Protein AF-A0A7J8RG94-F1 (afdb_monomer_lite)

Sequence (55 aa):
MEIQHFSHHHPLVFIQDHSVASKAALCLGCEKPVEGWSHGCNQCEFYLHKGCAEL

Radius of gyration: 10.19 Å; chains: 1; bounding box: 21×19×26 Å

Organism: Gossypium davidsonii (NCBI:txid34287)

pLDDT: mean 70.93, std 12.4, range [44.72, 86.69]

InterPro domains:
  IPR004146 DC1 [PF03107] (6-53)
  IPR046349 C1-like domain superfamily [SSF57889] (2-54)

Structure (mmCIF, N/CA/C/O backbone):
data_AF-A0A7J8RG94-F1
#
_entry.id   AF-A0A7J8RG94-F1
#
loop_
_atom_site.group_PDB
_atom_site.id
_atom_site.type_symbol
_atom_site.label_atom_id
_atom_site.label_alt_id
_atom_site.label_comp_id
_atom_site.label_asym_id
_atom_site.label_entity_id
_atom_site.label_seq_id
_atom_site.pdbx_PDB_ins_code
_atom_site.Cartn_x
_atom_site.Cartn_y
_atom_site.Cartn_z
_atom_site.occupancy
_atom_site.B_iso_or_equiv
_atom_site.auth_seq_id
_atom_site.auth_comp_id
_atom_site.auth_asym_id
_atom_site.auth_atom_id
_atom_site.pdbx_PDB_model_num
ATOM 1 N N . MET A 1 1 ? 4.882 -9.580 11.621 1.00 44.72 1 MET A N 1
ATOM 2 C CA . MET A 1 1 ? 4.112 -8.465 12.206 1.00 44.72 1 MET A CA 1
ATOM 3 C C . MET A 1 1 ? 2.986 -8.189 11.234 1.00 44.72 1 MET A C 1
ATOM 5 O O . MET A 1 1 ? 3.275 -7.913 10.077 1.00 44.72 1 MET A O 1
ATOM 9 N N . GLU A 1 2 ? 1.744 -8.401 11.655 1.00 44.72 2 GLU A N 1
ATOM 10 C CA . GLU A 1 2 ? 0.553 -8.326 10.802 1.00 44.72 2 GLU A CA 1
ATOM 11 C C . GLU A 1 2 ? -0.256 -7.106 11.242 1.00 44.72 2 GLU A C 1
ATOM 13 O O . GLU A 1 2 ? -0.630 -7.006 12.409 1.00 44.72 2 GLU A O 1
ATOM 18 N N . ILE A 1 3 ? -0.464 -6.148 10.334 1.00 53.03 3 ILE A N 1
ATOM 19 C CA . ILE A 1 3 ? -1.237 -4.935 10.615 1.00 53.03 3 ILE A CA 1
ATOM 20 C C . ILE A 1 3 ? -2.677 -5.200 10.180 1.00 53.03 3 ILE A C 1
ATOM 22 O O . ILE A 1 3 ? -2.954 -5.441 9.004 1.00 53.03 3 ILE A O 1
ATOM 26 N N . GLN A 1 4 ? -3.588 -5.185 11.148 1.00 50.91 4 GLN A N 1
ATOM 27 C CA . GLN A 1 4 ? -5.021 -5.317 10.922 1.00 50.91 4 GLN A CA 1
ATOM 28 C C . GLN A 1 4 ? -5.572 -3.913 10.647 1.00 50.91 4 GLN A C 1
ATOM 30 O O . GLN A 1 4 ? -5.721 -3.105 11.562 1.00 50.91 4 GLN A O 1
ATOM 35 N N . HIS A 1 5 ? -5.775 -3.578 9.372 1.00 54.06 5 HIS A N 1
ATOM 36 C CA . HIS A 1 5 ? -6.284 -2.262 8.977 1.00 54.06 5 HIS A CA 1
ATOM 37 C C . HIS A 1 5 ? -7.770 -2.169 9.336 1.00 54.06 5 HIS A C 1
ATOM 39 O O . HIS A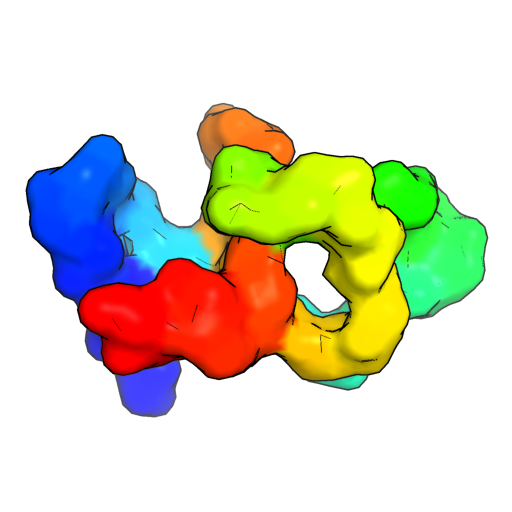 1 5 ? -8.568 -2.980 8.875 1.00 54.06 5 HIS A O 1
ATOM 45 N N . PHE A 1 6 ? -8.158 -1.179 10.145 1.00 52.91 6 PHE A N 1
ATOM 46 C CA . PHE A 1 6 ? -9.532 -1.010 10.651 1.00 52.91 6 PHE A CA 1
ATOM 47 C C . PHE A 1 6 ? -10.602 -0.865 9.548 1.00 52.91 6 PHE A C 1
ATOM 49 O O . PHE A 1 6 ? -11.781 -1.086 9.811 1.00 52.91 6 PHE A O 1
ATOM 56 N N . SER A 1 7 ? -10.201 -0.530 8.317 1.00 54.91 7 SER A N 1
ATOM 57 C CA . SER A 1 7 ? -11.095 -0.387 7.158 1.00 54.91 7 SER A CA 1
ATOM 58 C C . SER A 1 7 ? -11.214 -1.643 6.288 1.00 54.91 7 SER A C 1
ATOM 60 O O . SER A 1 7 ? -11.993 -1.649 5.336 1.00 54.91 7 SER A O 1
ATOM 62 N N . HIS A 1 8 ? -10.458 -2.711 6.568 1.00 59.91 8 HIS A N 1
ATOM 63 C CA . HIS A 1 8 ? -10.417 -3.879 5.695 1.00 59.91 8 HIS A CA 1
ATOM 64 C C . HIS A 1 8 ? -10.264 -5.185 6.483 1.00 59.91 8 HIS A C 1
ATOM 66 O O . HIS A 1 8 ? -9.260 -5.419 7.147 1.00 59.91 8 HIS A O 1
ATOM 72 N N . HIS A 1 9 ? -11.261 -6.069 6.378 1.00 62.94 9 HIS A N 1
ATOM 73 C CA . HIS A 1 9 ? -11.365 -7.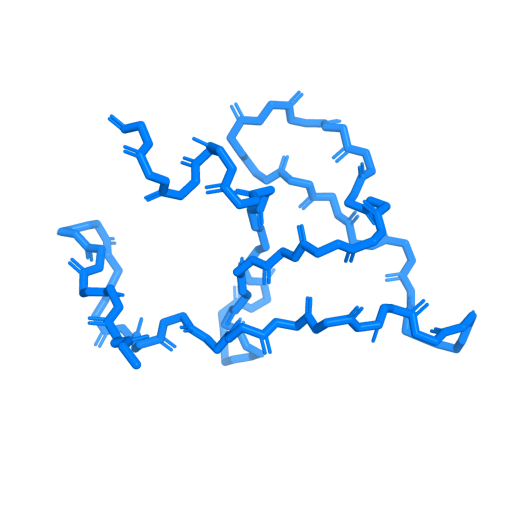301 7.177 1.00 62.94 9 HIS A CA 1
ATOM 74 C C . HIS A 1 9 ? -10.304 -8.367 6.833 1.00 62.94 9 HIS A C 1
ATOM 76 O O . HIS A 1 9 ? -10.229 -9.402 7.491 1.00 62.94 9 HIS A O 1
ATOM 82 N N . HIS A 1 10 ? -9.483 -8.134 5.807 1.00 69.44 10 HIS A N 1
ATOM 83 C CA . HIS A 1 10 ? -8.428 -9.056 5.400 1.00 69.44 10 HIS A CA 1
ATOM 84 C C . HIS A 1 10 ? -7.048 -8.542 5.817 1.00 69.44 10 HIS A C 1
ATOM 86 O O . HIS A 1 10 ? -6.752 -7.363 5.588 1.00 69.44 10 HIS A O 1
ATOM 92 N N . PRO A 1 11 ? -6.177 -9.418 6.352 1.00 66.75 11 PRO A N 1
ATOM 93 C CA . PRO A 1 11 ? -4.804 -9.057 6.664 1.00 66.75 11 PRO A CA 1
ATOM 94 C C . PRO A 1 11 ? -4.081 -8.635 5.385 1.00 66.75 11 PRO A C 1
ATOM 96 O O . PRO A 1 11 ? -4.094 -9.342 4.372 1.00 66.75 11 PRO A O 1
ATOM 99 N N . LEU A 1 12 ? -3.458 -7.460 5.432 1.00 73.62 12 LEU A N 1
ATOM 100 C CA . LEU A 1 12 ? -2.588 -7.005 4.360 1.00 73.62 12 LEU A CA 1
ATOM 101 C C . LEU A 1 12 ? -1.290 -7.807 4.422 1.00 73.62 12 LEU A C 1
ATOM 103 O O . LEU A 1 12 ? -0.560 -7.768 5.415 1.00 73.62 12 LEU A O 1
ATOM 107 N N . VAL A 1 13 ? -0.982 -8.514 3.344 1.00 76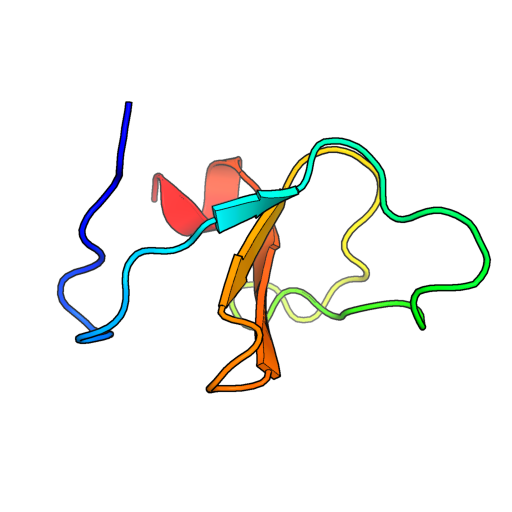.44 13 VAL A N 1
ATOM 108 C CA . VAL A 1 13 ? 0.291 -9.205 3.187 1.00 76.44 13 VAL A CA 1
ATOM 109 C C . VAL A 1 13 ? 1.364 -8.180 2.852 1.00 76.44 13 VAL A C 1
ATOM 111 O O . VAL A 1 13 ? 1.164 -7.286 2.029 1.00 76.44 13 VAL A O 1
ATOM 114 N N . PHE A 1 14 ? 2.513 -8.302 3.508 1.00 78.06 14 PHE A N 1
ATOM 115 C CA . PHE A 1 14 ? 3.676 -7.504 3.159 1.00 78.06 14 PHE A CA 1
ATOM 116 C C . PHE A 1 14 ? 4.283 -8.039 1.862 1.00 78.06 14 PHE A C 1
ATOM 118 O O . PHE A 1 14 ? 4.736 -9.182 1.793 1.00 78.06 14 PHE A O 1
ATOM 125 N N . ILE A 1 15 ? 4.268 -7.205 0.833 1.00 76.38 15 ILE A N 1
ATOM 126 C CA . ILE A 1 15 ? 4.828 -7.479 -0.482 1.00 76.38 15 ILE A CA 1
ATOM 127 C C . ILE A 1 15 ? 6.171 -6.763 -0.531 1.00 76.38 15 ILE A C 1
ATOM 129 O O . ILE A 1 15 ? 6.244 -5.533 -0.552 1.00 76.38 15 ILE A O 1
ATOM 133 N N . GLN A 1 16 ? 7.236 -7.556 -0.489 1.00 69.12 16 GLN A N 1
ATOM 134 C CA . GLN A 1 16 ? 8.611 -7.065 -0.427 1.00 69.12 16 GLN A CA 1
ATOM 135 C C . GLN A 1 16 ? 9.210 -6.825 -1.821 1.00 69.12 16 GLN A C 1
ATOM 137 O O . GLN A 1 16 ? 10.164 -6.063 -1.950 1.00 69.12 16 GLN A O 1
ATOM 142 N N . ASP A 1 17 ? 8.629 -7.441 -2.850 1.00 64.25 17 ASP A N 1
ATOM 143 C CA . ASP A 1 17 ? 9.029 -7.274 -4.241 1.00 64.25 17 ASP A CA 1
ATOM 144 C C . ASP A 1 17 ? 7.795 -7.364 -5.143 1.00 64.25 17 ASP A C 1
ATOM 146 O O . ASP A 1 17 ? 7.127 -8.400 -5.219 1.00 64.25 17 ASP A O 1
ATOM 150 N N . HIS A 1 18 ? 7.485 -6.266 -5.830 1.00 64.25 18 HIS A N 1
ATOM 151 C CA . HIS A 1 18 ? 6.642 -6.325 -7.018 1.00 64.25 18 HIS A CA 1
ATOM 152 C C . HIS A 1 18 ? 7.545 -6.759 -8.164 1.00 64.25 18 HIS A C 1
ATOM 154 O O . HIS A 1 18 ? 8.074 -5.922 -8.893 1.00 64.25 18 HIS A O 1
ATOM 160 N N . SER A 1 19 ? 7.772 -8.070 -8.290 1.00 51.59 19 SER A N 1
ATOM 161 C CA . SER A 1 19 ? 8.489 -8.597 -9.452 1.00 51.59 19 SER A CA 1
ATOM 162 C C . SER A 1 19 ? 7.822 -8.036 -10.708 1.00 51.59 19 SER A C 1
ATOM 164 O O . SER A 1 19 ? 6.599 -7.936 -10.741 1.00 51.59 19 SER A O 1
ATOM 166 N N . VAL A 1 20 ? 8.597 -7.666 -11.729 1.00 49.31 20 VAL A N 1
ATOM 167 C CA . VAL A 1 20 ? 8.162 -6.932 -12.943 1.00 49.31 20 VAL A CA 1
ATOM 168 C C . VAL A 1 20 ? 6.924 -7.541 -13.652 1.00 49.31 20 VAL A C 1
ATOM 170 O O . VAL A 1 20 ? 6.287 -6.887 -14.473 1.00 49.31 20 VAL A O 1
ATOM 173 N N . ALA A 1 21 ? 6.545 -8.780 -13.319 1.00 47.53 21 ALA A N 1
ATOM 174 C CA . ALA A 1 21 ? 5.339 -9.466 -13.782 1.00 47.53 21 ALA A CA 1
ATOM 175 C C . ALA A 1 21 ? 4.048 -9.141 -12.991 1.00 47.53 21 ALA A C 1
ATOM 177 O O . ALA A 1 21 ? 2.948 -9.270 -13.534 1.00 47.53 21 ALA A O 1
ATOM 178 N N . SER A 1 22 ? 4.148 -8.708 -11.733 1.00 53.88 22 SER A N 1
ATOM 179 C CA . SER A 1 22 ? 3.023 -8.198 -10.949 1.00 53.88 22 SER A CA 1
ATOM 180 C C . SER A 1 22 ? 2.763 -6.767 -11.388 1.00 53.88 22 SER A C 1
ATOM 182 O O . SER A 1 22 ? 3.455 -5.847 -10.964 1.00 53.88 22 SER A O 1
ATOM 184 N N . LYS A 1 23 ? 1.807 -6.625 -12.316 1.00 54.06 23 LYS A N 1
ATOM 185 C CA . LYS A 1 23 ? 1.181 -5.375 -12.781 1.00 54.06 23 LYS A CA 1
ATOM 186 C C . LYS A 1 23 ? 1.417 -4.222 -11.811 1.00 54.06 23 LYS A C 1
ATOM 188 O O . LYS A 1 23 ? 1.073 -4.378 -10.647 1.00 54.06 23 LYS A O 1
ATOM 193 N N . ALA A 1 24 ? 1.920 -3.093 -12.314 1.00 61.66 24 ALA A N 1
ATOM 194 C CA . ALA A 1 24 ? 2.072 -1.836 -11.584 1.00 61.66 24 ALA A CA 1
ATOM 195 C C . ALA A 1 24 ? 0.855 -1.565 -10.684 1.00 61.66 24 ALA A C 1
ATOM 197 O O . ALA A 1 24 ? -0.157 -1.021 -11.128 1.00 61.66 24 ALA A O 1
ATOM 198 N N . ALA A 1 25 ? 0.926 -2.019 -9.434 1.00 73.38 25 ALA A N 1
ATOM 199 C CA . ALA A 1 25 ? -0.148 -1.824 -8.492 1.00 73.38 25 ALA A CA 1
ATOM 200 C C . ALA A 1 25 ? -0.128 -0.343 -8.114 1.00 73.38 25 ALA A C 1
ATOM 202 O O . ALA A 1 25 ? 0.927 0.290 -8.038 1.00 73.38 25 ALA A O 1
ATOM 203 N N . LEU A 1 26 ? -1.303 0.242 -7.938 1.00 81.38 26 LEU A N 1
ATOM 204 C CA . LEU A 1 26 ? -1.430 1.621 -7.493 1.00 81.38 26 LEU A CA 1
ATOM 205 C C . LEU A 1 26 ? -1.759 1.599 -6.006 1.00 81.38 26 LEU A C 1
ATOM 207 O O . LEU A 1 26 ? -2.596 0.822 -5.552 1.00 81.38 26 LEU A O 1
ATOM 211 N N . CYS A 1 27 ? -1.087 2.454 -5.249 1.00 84.94 27 CYS A N 1
ATOM 212 C CA . CYS A 1 27 ? -1.445 2.728 -3.875 1.00 84.94 27 CYS A CA 1
ATOM 213 C C . CYS A 1 27 ? -2.800 3.429 -3.856 1.00 84.94 27 CYS A C 1
ATOM 215 O O . CYS A 1 27 ? -2.921 4.546 -4.347 1.00 84.94 27 CYS A O 1
ATOM 217 N N . LEU A 1 28 ? -3.808 2.816 -3.248 1.00 82.12 28 LEU A N 1
ATOM 218 C CA . LEU A 1 28 ? -5.149 3.401 -3.142 1.00 82.12 28 LEU A CA 1
ATOM 219 C C . LEU A 1 28 ? -5.224 4.575 -2.154 1.00 82.12 28 LEU A C 1
ATOM 221 O O . L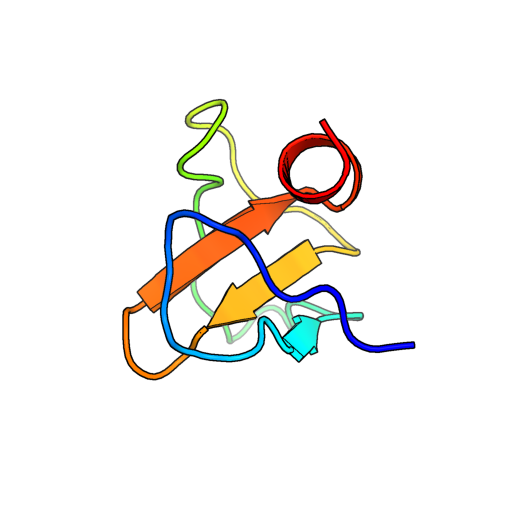EU A 1 28 ? -6.201 5.313 -2.157 1.00 82.12 28 LEU A O 1
ATOM 225 N N . GLY A 1 29 ? -4.198 4.765 -1.321 1.00 81.12 29 GLY A N 1
ATOM 226 C CA . GLY A 1 29 ? -4.127 5.871 -0.365 1.00 81.12 29 GLY A CA 1
ATOM 227 C C . GLY A 1 29 ? -3.539 7.158 -0.945 1.00 81.12 29 GLY A C 1
ATOM 228 O O . GLY A 1 29 ? -3.871 8.242 -0.480 1.00 81.12 29 GLY A O 1
ATOM 229 N N . CYS A 1 30 ? -2.655 7.058 -1.942 1.00 85.88 30 CYS A N 1
ATOM 230 C CA . CYS A 1 30 ? -1.995 8.225 -2.542 1.00 85.88 30 CYS A CA 1
ATOM 231 C C . CYS A 1 30 ? -2.032 8.244 -4.076 1.00 85.88 30 CYS A C 1
ATOM 233 O O . CYS A 1 30 ? -1.418 9.119 -4.683 1.00 85.88 30 CYS A O 1
ATOM 235 N N . GLU A 1 31 ? -2.713 7.269 -4.682 1.00 84.44 31 GLU A N 1
ATOM 236 C CA . GLU A 1 31 ? -2.947 7.116 -6.124 1.00 84.44 31 GLU A CA 1
ATOM 237 C C . GLU A 1 31 ? -1.660 7.040 -6.962 1.00 84.44 31 GLU A C 1
ATOM 239 O O . GLU A 1 31 ? -1.653 7.290 -8.166 1.00 84.44 31 GLU A O 1
ATOM 244 N N . LYS A 1 32 ? -0.543 6.667 -6.327 1.00 84.56 32 LYS A N 1
ATOM 245 C CA . LYS A 1 32 ? 0.768 6.518 -6.968 1.00 84.56 32 LYS A CA 1
ATOM 246 C C . LYS A 1 32 ? 1.145 5.049 -7.132 1.00 84.56 32 LYS A C 1
ATOM 248 O O . LYS A 1 32 ? 0.741 4.237 -6.301 1.00 84.56 32 LYS A O 1
ATOM 253 N N . PRO A 1 33 ? 1.972 4.703 -8.129 1.00 83.06 33 PRO A N 1
ATOM 254 C CA . PRO A 1 33 ? 2.532 3.361 -8.256 1.00 83.06 33 PRO A CA 1
ATOM 255 C C . PRO A 1 33 ? 3.190 2.896 -6.952 1.00 83.06 33 PRO A C 1
ATOM 257 O O . PRO A 1 33 ? 3.954 3.641 -6.329 1.00 83.06 33 PRO A O 1
ATOM 260 N N . VAL A 1 34 ? 2.883 1.674 -6.515 1.00 81.56 34 VAL A N 1
ATOM 261 C CA . VAL A 1 34 ? 3.666 1.008 -5.469 1.00 81.56 34 VAL A CA 1
ATOM 262 C C . VAL A 1 34 ? 4.951 0.492 -6.094 1.00 81.56 34 VAL A C 1
ATOM 264 O O . VAL A 1 34 ? 4.943 -0.424 -6.908 1.00 81.56 34 VAL A O 1
ATOM 267 N N . GLU A 1 35 ? 6.059 1.100 -5.687 1.00 74.19 35 GLU A N 1
ATOM 268 C CA . GLU A 1 35 ? 7.409 0.683 -6.044 1.00 74.19 35 GLU A CA 1
ATOM 269 C C . GLU A 1 35 ? 8.096 0.163 -4.776 1.00 74.19 35 GLU A C 1
ATOM 271 O O . GLU A 1 35 ? 8.121 0.838 -3.744 1.00 74.19 35 GLU A O 1
ATOM 276 N N . GLY A 1 36 ? 8.619 -1.064 -4.826 1.00 76.62 36 GLY A N 1
ATOM 277 C CA . GLY A 1 36 ? 9.270 -1.704 -3.682 1.00 76.62 36 GLY A CA 1
ATOM 278 C C . GLY A 1 36 ? 8.292 -2.246 -2.632 1.00 76.62 36 GLY A C 1
ATOM 279 O O . GLY A 1 36 ? 7.396 -3.028 -2.946 1.00 76.62 36 GLY A O 1
ATOM 280 N N . TRP A 1 37 ? 8.508 -1.887 -1.361 1.00 80.31 37 TRP A N 1
ATOM 281 C CA . TRP A 1 37 ? 7.810 -2.492 -0.221 1.00 80.31 37 TRP A CA 1
ATOM 282 C C . TRP A 1 37 ? 6.410 -1.9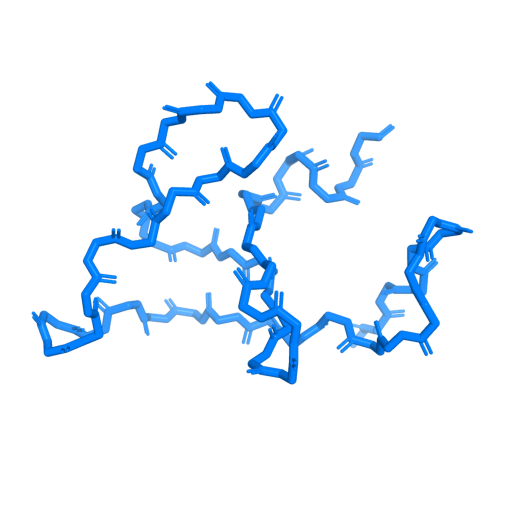16 -0.023 1.00 80.31 37 TRP A C 1
ATOM 284 O O . TRP A 1 37 ? 6.217 -0.708 0.141 1.00 80.31 37 TRP A O 1
ATOM 294 N N . SER A 1 38 ? 5.422 -2.799 0.037 1.00 83.88 38 SER A N 1
ATOM 295 C CA . SER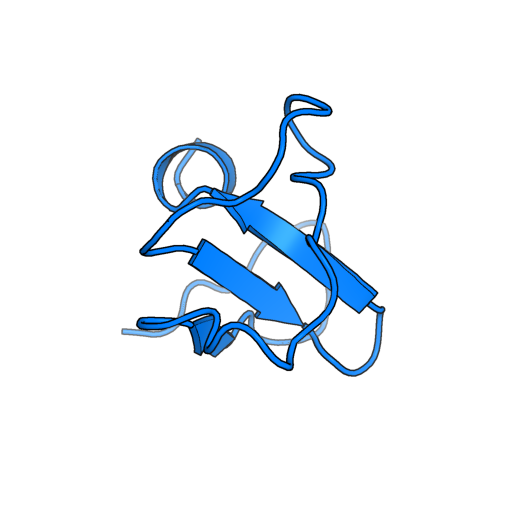 A 1 38 ? 4.017 -2.419 0.133 1.00 83.88 38 SER A CA 1
ATOM 296 C C . SER A 1 38 ? 3.215 -3.416 0.956 1.00 83.88 38 SER A C 1
ATOM 298 O O . SER A 1 38 ? 3.653 -4.532 1.226 1.00 83.88 38 SER A O 1
ATOM 300 N N . HIS A 1 39 ? 2.030 -2.996 1.371 1.00 83.31 39 HIS A N 1
ATOM 301 C CA . HIS A 1 39 ? 1.041 -3.835 2.020 1.00 83.31 39 HIS A CA 1
ATOM 302 C C . HIS A 1 39 ? -0.129 -4.002 1.061 1.00 83.31 39 HIS A C 1
ATOM 304 O O . HIS A 1 39 ? -0.706 -3.017 0.607 1.00 83.31 39 HIS A O 1
ATOM 310 N N . GLY A 1 40 ? -0.451 -5.245 0.721 1.00 80.81 40 GLY A N 1
ATOM 311 C CA . GLY A 1 40 ? -1.488 -5.549 -0.254 1.00 80.81 40 GLY A CA 1
ATOM 312 C C . GLY A 1 40 ? -2.418 -6.654 0.210 1.00 80.81 40 GLY A C 1
ATOM 313 O O . GLY A 1 40 ? -2.041 -7.505 1.006 1.00 80.81 40 GLY A O 1
ATOM 314 N N . CYS A 1 41 ? -3.641 -6.668 -0.296 1.00 79.12 41 CYS A N 1
ATOM 315 C CA . CYS A 1 41 ? -4.564 -7.776 -0.150 1.00 79.12 41 CYS A CA 1
ATOM 316 C C . CYS A 1 41 ? -4.951 -8.273 -1.539 1.00 79.12 41 CYS A C 1
ATOM 318 O O . CYS A 1 41 ? -5.712 -7.615 -2.243 1.00 79.12 41 CYS A O 1
ATOM 320 N N . ASN A 1 42 ? -4.470 -9.459 -1.916 1.00 73.50 42 ASN A N 1
ATOM 321 C CA . ASN A 1 42 ? -4.783 -10.048 -3.221 1.00 73.50 42 ASN A CA 1
ATOM 322 C C . ASN A 1 42 ? -6.274 -10.383 -3.383 1.00 73.50 42 ASN A C 1
ATOM 324 O O . ASN A 1 42 ? -6.759 -10.433 -4.504 1.00 73.50 42 ASN A O 1
ATOM 328 N N . GLN A 1 43 ? -7.005 -10.607 -2.285 1.00 73.19 43 GLN A N 1
ATOM 329 C CA . GLN A 1 43 ? -8.441 -10.911 -2.344 1.00 73.19 43 GLN A CA 1
ATOM 330 C C . GLN A 1 43 ? -9.282 -9.697 -2.736 1.00 73.19 43 GLN A C 1
ATOM 332 O O . GLN A 1 43 ? -10.361 -9.849 -3.296 1.00 73.19 43 GLN A O 1
ATOM 337 N N . CYS A 1 44 ? -8.800 -8.498 -2.419 1.00 76.00 44 CYS A N 1
ATOM 338 C CA . CYS A 1 44 ? -9.531 -7.256 -2.651 1.00 76.00 44 CYS A CA 1
ATOM 339 C C . CYS A 1 44 ? -8.799 -6.337 -3.623 1.00 76.00 44 CYS A C 1
ATOM 341 O O . CYS A 1 44 ? -9.195 -5.188 -3.783 1.00 76.00 44 CYS A O 1
ATOM 343 N N . GLU A 1 45 ? -7.716 -6.845 -4.223 1.00 76.00 45 GLU A N 1
ATOM 344 C CA . GLU A 1 45 ? -6.819 -6.114 -5.120 1.00 76.00 45 GLU A CA 1
ATOM 345 C C . GLU A 1 45 ? -6.424 -4.743 -4.544 1.00 76.00 45 GLU A C 1
ATOM 347 O O . GLU A 1 45 ? -6.261 -3.752 -5.255 1.00 76.00 45 GLU A O 1
ATOM 352 N N . PHE A 1 46 ? -6.293 -4.692 -3.216 1.00 77.75 46 PHE A N 1
ATOM 353 C CA . PHE A 1 46 ? -6.097 -3.462 -2.467 1.00 77.75 46 PHE A CA 1
ATOM 354 C C . PHE A 1 46 ? -4.627 -3.334 -2.100 1.00 77.75 46 PHE A C 1
ATOM 356 O O . PHE A 1 46 ? -4.120 -4.162 -1.347 1.00 77.75 46 PHE A O 1
ATOM 363 N N . TYR A 1 47 ? -3.946 -2.310 -2.606 1.00 82.88 47 TYR A N 1
ATOM 364 C CA . TYR A 1 47 ? -2.515 -2.104 -2.391 1.00 82.88 47 TYR A CA 1
ATOM 365 C C . TYR A 1 47 ? -2.253 -0.726 -1.788 1.00 82.88 47 TYR A C 1
ATOM 367 O O . TYR A 1 47 ? -2.853 0.267 -2.196 1.00 82.88 47 TYR A O 1
ATOM 375 N N . LEU A 1 48 ? -1.336 -0.664 -0.826 1.00 83.44 48 LEU A N 1
ATOM 376 C CA . LEU A 1 48 ? -0.871 0.559 -0.181 1.00 83.44 48 LEU A CA 1
ATOM 377 C C . LEU A 1 48 ? 0.648 0.533 -0.026 1.00 83.44 48 LEU A C 1
ATOM 379 O O . LEU A 1 48 ? 1.242 -0.510 0.253 1.00 83.44 48 LEU A O 1
ATOM 383 N N . HIS A 1 49 ? 1.298 1.693 -0.134 1.00 86.69 49 HIS A N 1
ATOM 384 C CA . HIS A 1 49 ? 2.684 1.820 0.323 1.00 86.69 49 HIS A CA 1
ATOM 385 C C . HIS A 1 49 ? 2.777 1.488 1.806 1.00 86.69 49 HIS A C 1
ATOM 387 O O . HIS A 1 49 ? 1.831 1.733 2.554 1.00 86.69 49 HIS A O 1
ATOM 393 N N . LYS A 1 50 ? 3.949 1.017 2.245 1.00 81.06 50 LYS A N 1
ATOM 394 C CA . LYS A 1 50 ? 4.194 0.737 3.662 1.00 81.06 50 LYS A CA 1
ATOM 395 C C . LYS A 1 50 ? 3.767 1.906 4.563 1.00 81.06 50 LYS A C 1
ATOM 397 O O . LYS A 1 50 ? 2.937 1.727 5.444 1.00 81.06 50 LYS A O 1
ATOM 402 N N . GLY A 1 51 ? 4.234 3.114 4.241 1.00 80.56 51 GLY A N 1
ATOM 403 C CA . GLY A 1 51 ? 3.868 4.323 4.980 1.00 80.56 51 GLY A CA 1
ATOM 404 C C . GLY A 1 51 ? 2.384 4.688 4.891 1.00 80.56 51 GLY A C 1
ATOM 405 O O . GLY A 1 51 ? 1.845 5.203 5.855 1.00 80.56 51 GLY A O 1
ATOM 406 N N . CYS A 1 52 ? 1.700 4.390 3.781 1.00 80.38 52 CYS A N 1
ATOM 407 C CA . CYS A 1 52 ? 0.258 4.639 3.650 1.00 80.38 52 CYS A CA 1
ATOM 408 C C . CYS A 1 52 ? -0.593 3.638 4.441 1.00 80.38 52 CYS A C 1
ATOM 410 O O . CYS A 1 52 ? -1.717 3.959 4.800 1.00 80.38 52 CYS A O 1
ATOM 412 N N . ALA A 1 53 ? -0.084 2.429 4.685 1.00 76.19 53 ALA A N 1
ATOM 413 C CA . ALA A 1 53 ? -0.749 1.441 5.527 1.00 76.19 53 ALA A CA 1
ATOM 414 C C . ALA A 1 53 ? -0.485 1.669 7.026 1.00 76.19 53 ALA A C 1
ATOM 416 O O . ALA A 1 53 ? -1.262 1.202 7.852 1.00 76.19 53 ALA A O 1
ATOM 417 N N . GLU A 1 54 ? 0.601 2.357 7.377 1.00 73.50 54 GLU A N 1
ATOM 418 C CA . GLU A 1 54 ? 0.960 2.699 8.762 1.00 73.50 54 GLU A CA 1
ATOM 419 C C . GLU A 1 54 ? 0.447 4.085 9.209 1.00 73.50 54 GLU A C 1
ATOM 421 O O . GLU A 1 54 ? 0.593 4.420 10.385 1.00 73.50 54 GLU A O 1
ATOM 426 N N . LEU A 1 55 ? -0.125 4.878 8.291 1.00 64.75 55 LEU A N 1
ATOM 427 C CA . LEU A 1 55 ? -0.772 6.175 8.554 1.00 64.75 55 LEU A CA 1
ATOM 428 C C . LEU A 1 55 ? -2.204 5.996 9.075 1.00 64.75 55 LEU A C 1
ATOM 430 O O . LEU A 1 55 ? -2.583 6.781 9.972 1.00 64.75 55 LEU A O 1
#

Secondary structure (DSSP, 8-state):
-----TT-SSPPEEES---TTS--PBPTTTSSB--SSEEEETTTTEEEEHHHHH-

Foldseek 3Di:
DWDCQPVDNDTFDWDQDPDPPNPQQAAPQPRHTDDGIWTADPVVSHIHRPVSSVD